Protein AF-A0A383BJV1-F1 (afdb_monomer_lite)

pLDDT: mean 78.49, std 12.94, range [55.34, 97.44]

Organism: NCBI:txid408172

Foldseek 3Di:
DVVVVVVVVVVVVVCVDPVVVVVCVVVVVVVVVVVVVVVVVVVVLVVCCVPVPDPVSVVVVVVVVVVVVCCVVPDDPLVVVLVVVVVVCVVVVPVVVNVVSVVVSVVVVVVD

Radius of gyration: 22.44 Å; chains: 1; bounding box: 38×55×52 Å

Sequence (112 aa):
MSTLIKGLYIVKHWFGDVIFRRVFKNAGFLMSGKVANGLLGLIYFGLAAHGLGVKQFGILILVQTYIQVITGITTFQSWQAVIRYGVICLEKKDVLSLQKLIKFTSLLDVVG

Structure (mmCIF, N/CA/C/O backbone):
data_AF-A0A383BJV1-F1
#
_entry.id   AF-A0A383BJV1-F1
#
loop_
_atom_site.group_PDB
_atom_site.id
_atom_site.type_symbol
_atom_site.label_atom_id
_atom_site.label_alt_id
_atom_site.label_comp_id
_atom_site.label_asym_id
_atom_site.label_entity_id
_atom_site.label_seq_id
_atom_site.pdbx_PDB_ins_code
_atom_site.Cartn_x
_atom_site.Cartn_y
_atom_site.Cartn_z
_atom_site.occupancy
_atom_site.B_iso_or_equiv
_atom_site.auth_seq_id
_atom_site.auth_comp_id
_atom_site.auth_asym_id
_atom_site.auth_atom_id
_atom_site.pdbx_PDB_model_num
ATOM 1 N N . MET A 1 1 ? 17.099 -41.989 -21.229 1.00 55.34 1 MET A N 1
ATOM 2 C CA . MET A 1 1 ? 17.904 -41.633 -20.036 1.00 55.34 1 MET A CA 1
ATOM 3 C C . MET A 1 1 ? 18.543 -40.235 -20.118 1.00 55.34 1 MET A C 1
ATOM 5 O O . MET A 1 1 ? 18.616 -39.577 -19.092 1.00 55.34 1 MET A O 1
ATOM 9 N N . SER A 1 2 ? 18.966 -39.724 -21.289 1.00 58.69 2 SER A N 1
ATOM 10 C CA . SER A 1 2 ? 19.668 -38.420 -21.390 1.00 58.69 2 SER A CA 1
ATOM 11 C C . SER A 1 2 ? 18.776 -37.161 -21.380 1.00 58.69 2 SER A C 1
ATOM 13 O O . SER A 1 2 ? 19.272 -36.061 -21.141 1.00 58.69 2 SER A O 1
ATOM 15 N N . THR A 1 3 ? 17.462 -37.291 -21.583 1.00 60.28 3 THR A N 1
ATOM 16 C CA . THR A 1 3 ? 16.506 -36.165 -21.598 1.00 60.28 3 THR A CA 1
ATOM 17 C C . THR A 1 3 ? 16.202 -35.602 -20.205 1.00 60.28 3 THR A C 1
ATOM 19 O O . THR A 1 3 ? 16.070 -34.390 -20.058 1.00 60.28 3 THR A O 1
ATOM 22 N N . LEU A 1 4 ? 16.168 -36.445 -19.165 1.00 64.31 4 LEU A N 1
ATOM 23 C CA . LEU A 1 4 ? 15.912 -36.016 -17.779 1.00 64.31 4 LEU A CA 1
ATOM 24 C C . LEU A 1 4 ? 17.075 -35.205 -17.185 1.00 64.31 4 LEU A C 1
ATOM 26 O O . LEU A 1 4 ? 16.860 -34.229 -16.472 1.00 64.31 4 LEU A O 1
ATOM 30 N N . ILE A 1 5 ? 18.313 -35.564 -17.532 1.00 66.38 5 ILE A N 1
ATOM 31 C CA . ILE A 1 5 ? 19.523 -34.902 -17.021 1.00 66.38 5 ILE A CA 1
ATOM 32 C C . ILE A 1 5 ? 19.674 -33.498 -17.633 1.00 66.38 5 ILE A C 1
ATOM 34 O O . ILE A 1 5 ? 20.013 -32.550 -16.925 1.00 66.38 5 ILE A O 1
ATOM 38 N N . LYS A 1 6 ? 19.339 -33.325 -18.922 1.00 65.00 6 LYS A N 1
ATOM 39 C CA . LYS A 1 6 ? 19.299 -31.999 -19.568 1.00 65.00 6 LYS A CA 1
ATOM 40 C C . LYS A 1 6 ? 18.270 -31.065 -18.925 1.00 65.00 6 LYS A C 1
ATOM 42 O O . LYS A 1 6 ? 18.569 -29.889 -18.736 1.00 65.00 6 LYS A O 1
ATOM 47 N N . GLY A 1 7 ? 17.100 -31.587 -18.545 1.00 64.94 7 GLY A N 1
ATOM 48 C CA . GLY A 1 7 ? 16.068 -30.812 -17.849 1.00 64.94 7 GLY A CA 1
ATOM 49 C C . GLY A 1 7 ? 16.564 -30.225 -16.524 1.00 64.94 7 GLY A C 1
ATOM 50 O O . GLY A 1 7 ? 16.346 -29.047 -16.252 1.00 64.94 7 GLY A O 1
ATOM 51 N N . LEU A 1 8 ? 17.320 -31.005 -15.745 1.00 71.81 8 LEU A N 1
ATOM 52 C CA . LEU A 1 8 ? 17.876 -30.552 -14.466 1.00 71.81 8 LEU A CA 1
ATOM 53 C C . LEU A 1 8 ? 18.939 -29.447 -14.636 1.00 71.81 8 LEU A C 1
ATOM 55 O O . LEU A 1 8 ? 19.001 -28.507 -13.843 1.00 71.81 8 LEU A O 1
ATOM 59 N N . TYR A 1 9 ? 19.754 -29.533 -15.693 1.00 66.62 9 TYR A N 1
ATOM 60 C CA . TYR A 1 9 ? 20.762 -28.517 -16.013 1.00 66.62 9 TYR A CA 1
ATOM 61 C C . TYR A 1 9 ? 20.141 -27.188 -16.464 1.00 66.62 9 TYR A C 1
ATOM 63 O O . TYR A 1 9 ? 20.631 -26.131 -16.072 1.00 66.62 9 TYR A O 1
ATOM 71 N N . ILE A 1 10 ? 19.042 -27.225 -17.223 1.00 66.88 10 ILE A N 1
ATOM 72 C CA . ILE A 1 10 ? 18.321 -26.023 -17.677 1.00 66.88 10 ILE A CA 1
ATOM 73 C C . ILE A 1 10 ? 17.717 -25.263 -16.491 1.00 66.88 10 ILE A C 1
ATOM 75 O O . ILE A 1 10 ? 17.874 -24.047 -16.400 1.00 66.88 10 ILE A O 1
ATOM 79 N N . VAL A 1 11 ? 17.097 -25.974 -15.543 1.00 68.38 11 VAL A N 1
ATOM 80 C CA . VAL A 1 11 ? 16.521 -25.369 -14.327 1.00 68.38 11 VAL A CA 1
ATOM 81 C C . VAL A 1 11 ? 17.602 -24.703 -13.471 1.00 68.38 11 VAL A C 1
ATOM 83 O O . VAL A 1 11 ? 17.405 -23.599 -12.965 1.00 68.38 11 VAL A O 1
ATOM 86 N N . LYS A 1 12 ? 18.771 -25.342 -13.336 1.00 67.88 12 LYS A N 1
ATOM 87 C CA . LYS A 1 12 ? 19.887 -24.784 -12.559 1.00 67.88 12 LYS A CA 1
ATOM 88 C C . LYS A 1 12 ? 20.514 -23.556 -13.233 1.00 67.88 12 LYS A C 1
ATOM 90 O O . LYS A 1 12 ? 20.907 -22.628 -12.531 1.00 67.88 12 LYS A O 1
ATOM 95 N N . HIS A 1 13 ? 20.583 -23.525 -14.565 1.00 66.12 13 HIS A N 1
ATOM 96 C CA . HIS A 1 13 ? 21.073 -22.361 -15.313 1.00 66.12 13 HIS A CA 1
ATOM 97 C C . HIS A 1 13 ? 20.098 -21.172 -15.236 1.00 66.12 13 HIS A C 1
ATOM 99 O O . HIS A 1 13 ? 20.557 -20.055 -15.009 1.00 66.12 13 HIS A O 1
ATOM 105 N N . TRP A 1 14 ? 18.779 -21.416 -15.286 1.00 64.38 14 TRP A N 1
ATOM 106 C CA . TRP A 1 14 ? 17.745 -20.384 -15.089 1.00 64.38 14 TRP A CA 1
ATOM 107 C C . TRP A 1 14 ? 17.910 -19.612 -13.769 1.00 64.38 14 TRP A C 1
ATOM 109 O O . TRP A 1 14 ? 17.666 -18.409 -13.713 1.00 64.38 14 TRP A O 1
ATOM 119 N N . PHE A 1 15 ? 18.347 -20.290 -12.703 1.00 67.69 15 PHE A N 1
ATOM 120 C CA . PHE A 1 15 ? 18.593 -19.670 -11.394 1.00 67.69 15 PHE A CA 1
ATOM 121 C C . PHE A 1 15 ? 19.875 -18.822 -11.337 1.00 67.69 15 PHE A C 1
ATOM 123 O O . PHE A 1 15 ? 19.991 -17.950 -10.475 1.00 67.69 15 PHE A O 1
ATOM 130 N N . GLY A 1 16 ? 20.840 -19.068 -12.229 1.00 66.81 16 GLY A N 1
ATOM 131 C CA . GLY A 1 16 ? 22.129 -18.369 -12.272 1.00 66.81 16 GLY A CA 1
ATOM 132 C C . GLY A 1 16 ? 22.152 -17.135 -13.176 1.00 66.81 16 GLY A C 1
ATOM 133 O O . GLY A 1 16 ? 23.120 -16.373 -13.142 1.00 66.81 16 GLY A O 1
ATOM 134 N N . ASP A 1 17 ? 21.106 -16.914 -13.973 1.00 74.38 17 ASP A N 1
ATOM 135 C CA . ASP A 1 17 ? 21.099 -15.851 -14.971 1.00 74.38 17 ASP A CA 1
ATOM 136 C C . ASP A 1 17 ? 20.892 -14.458 -14.358 1.00 74.38 17 ASP A C 1
ATOM 138 O O . ASP A 1 17 ? 20.117 -14.230 -13.423 1.00 74.38 17 ASP A O 1
ATOM 142 N N . VAL A 1 18 ? 21.538 -13.462 -14.971 1.00 75.06 18 VAL A N 1
ATOM 143 C CA . VAL A 1 18 ? 21.453 -12.031 -14.616 1.00 75.06 18 VAL A CA 1
ATOM 144 C C . VAL A 1 18 ? 20.001 -11.520 -14.589 1.00 75.06 18 VAL A C 1
ATOM 146 O O . VAL A 1 18 ? 19.694 -10.523 -13.930 1.00 75.06 18 VAL A O 1
ATOM 149 N N . ILE A 1 19 ? 19.098 -12.190 -15.310 1.00 79.88 19 ILE A N 1
ATOM 150 C CA . ILE A 1 19 ? 17.659 -11.912 -15.334 1.00 79.88 19 ILE A CA 1
ATOM 151 C C . ILE A 1 19 ? 17.011 -12.326 -14.012 1.00 79.88 19 ILE A C 1
ATOM 153 O O . ILE A 1 19 ? 16.349 -11.495 -13.395 1.00 79.88 19 ILE A O 1
ATOM 157 N N . PHE A 1 20 ? 17.256 -13.547 -13.525 1.00 83.75 20 PHE A N 1
ATOM 158 C CA . PHE A 1 20 ? 16.682 -14.032 -12.268 1.00 83.75 20 PHE A CA 1
ATOM 159 C C . PHE A 1 20 ? 17.125 -13.164 -11.089 1.00 83.75 20 PHE A C 1
ATOM 161 O O . PHE A 1 20 ? 16.298 -12.722 -10.293 1.00 83.75 20 PHE A O 1
ATOM 168 N N . ARG A 1 21 ? 18.411 -12.787 -11.039 1.00 81.12 21 ARG A N 1
ATOM 169 C CA . ARG A 1 21 ? 18.924 -11.863 -10.013 1.00 81.12 21 ARG A CA 1
ATOM 170 C C . ARG A 1 21 ? 18.287 -10.470 -10.090 1.00 81.12 21 ARG A C 1
ATOM 172 O O . ARG A 1 21 ? 18.043 -9.863 -9.049 1.00 81.12 21 ARG A O 1
ATOM 179 N N . ARG A 1 22 ? 18.003 -9.949 -11.292 1.00 82.88 22 ARG A N 1
ATOM 180 C CA . ARG A 1 22 ? 17.302 -8.660 -11.470 1.00 82.88 22 ARG A CA 1
ATOM 181 C C . ARG A 1 22 ? 15.835 -8.743 -11.058 1.00 82.88 22 ARG A C 1
ATOM 183 O O . ARG A 1 22 ? 15.375 -7.864 -10.335 1.00 82.88 22 ARG A O 1
ATOM 190 N N . VAL A 1 23 ? 15.131 -9.799 -11.460 1.00 85.56 23 VAL A N 1
ATOM 191 C CA . VAL A 1 23 ? 13.742 -10.052 -11.051 1.00 85.56 23 VAL A CA 1
ATOM 192 C C . VAL A 1 23 ? 13.663 -10.198 -9.536 1.00 85.56 23 VAL A C 1
ATOM 194 O O . VAL A 1 23 ? 12.844 -9.530 -8.919 1.00 85.56 23 VAL A O 1
ATOM 197 N N . PHE A 1 24 ? 14.558 -10.972 -8.922 1.00 88.19 24 PHE A N 1
ATOM 198 C CA . PHE A 1 24 ? 14.589 -11.158 -7.473 1.00 88.19 24 PHE A CA 1
ATOM 199 C C . PHE A 1 24 ? 14.943 -9.867 -6.724 1.00 88.19 24 PHE A C 1
ATOM 201 O O . PHE A 1 24 ? 14.316 -9.557 -5.717 1.00 88.19 24 PHE A O 1
ATOM 208 N N . LYS A 1 25 ? 15.889 -9.063 -7.229 1.00 87.19 25 LYS A N 1
ATOM 209 C CA . LYS A 1 25 ? 16.219 -7.755 -6.639 1.00 87.19 25 LYS A CA 1
ATOM 210 C C . LYS A 1 25 ? 15.037 -6.783 -6.714 1.00 87.19 25 LYS A C 1
ATOM 212 O O . LYS A 1 25 ? 14.736 -6.122 -5.725 1.00 87.19 25 LYS A O 1
ATOM 217 N N . ASN A 1 26 ? 14.355 -6.715 -7.857 1.00 86.69 26 ASN A N 1
ATOM 218 C C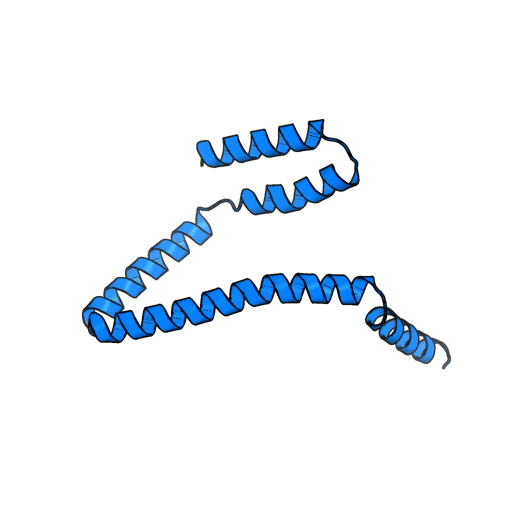A . ASN A 1 26 ? 13.193 -5.842 -8.043 1.00 86.69 26 ASN A CA 1
ATOM 219 C C . ASN A 1 26 ? 11.984 -6.324 -7.234 1.00 86.69 26 ASN A C 1
ATOM 221 O O . ASN A 1 26 ? 11.336 -5.525 -6.566 1.00 86.69 26 ASN A O 1
ATOM 225 N N . ALA A 1 27 ? 11.707 -7.628 -7.238 1.00 87.56 27 ALA A N 1
ATOM 226 C CA . ALA A 1 27 ? 10.657 -8.229 -6.424 1.00 87.56 27 ALA A CA 1
ATOM 227 C C . ALA A 1 27 ? 10.941 -8.035 -4.931 1.00 87.56 27 ALA A C 1
ATOM 229 O O . ALA A 1 27 ? 10.051 -7.617 -4.201 1.00 87.56 27 ALA A O 1
ATOM 230 N N . GLY A 1 28 ? 12.185 -8.243 -4.490 1.00 90.12 28 GLY A N 1
ATOM 231 C CA . GLY A 1 28 ? 12.616 -7.997 -3.116 1.00 90.12 28 GLY A CA 1
ATOM 232 C C . GLY A 1 28 ? 12.455 -6.534 -2.700 1.00 90.12 28 GLY A C 1
ATOM 233 O O . GLY A 1 28 ? 11.985 -6.265 -1.600 1.00 90.12 28 GLY A O 1
ATOM 234 N N . PHE A 1 29 ? 12.760 -5.589 -3.592 1.00 90.31 29 PHE A N 1
ATOM 235 C CA . PHE A 1 29 ? 12.547 -4.160 -3.345 1.00 90.31 29 PHE A CA 1
ATOM 236 C C . PHE A 1 29 ? 11.057 -3.776 -3.282 1.00 90.31 29 PHE A C 1
ATOM 238 O O . PHE A 1 29 ? 10.646 -2.993 -2.433 1.00 90.31 29 PHE A O 1
ATOM 245 N N . LEU A 1 30 ? 10.213 -4.350 -4.142 1.00 88.12 30 LEU A N 1
ATOM 246 C CA . LEU A 1 30 ? 8.763 -4.129 -4.075 1.00 88.12 30 LEU A CA 1
ATOM 247 C C . LEU A 1 30 ? 8.147 -4.771 -2.823 1.00 88.12 30 LEU A C 1
ATOM 249 O O . LEU A 1 30 ? 7.269 -4.194 -2.179 1.00 88.12 30 LEU A O 1
ATOM 253 N N . MET A 1 31 ? 8.610 -5.969 -2.467 1.00 92.50 31 MET A N 1
ATOM 254 C CA . MET A 1 31 ? 8.163 -6.685 -1.278 1.00 92.50 31 MET A CA 1
ATOM 255 C C . MET A 1 31 ? 8.598 -5.980 0.001 1.00 92.50 31 MET A C 1
ATOM 257 O O . MET A 1 31 ? 7.793 -5.915 0.925 1.00 92.50 31 MET A O 1
ATOM 261 N N . SER A 1 32 ? 9.804 -5.406 0.061 1.00 92.31 32 SER A N 1
ATOM 262 C CA . SER A 1 32 ? 10.254 -4.672 1.249 1.00 92.31 32 SER A CA 1
ATOM 263 C C . SER A 1 32 ? 9.338 -3.489 1.557 1.00 92.31 32 SER A C 1
ATOM 265 O O . SER A 1 32 ? 8.971 -3.306 2.715 1.00 92.31 32 SER A O 1
ATOM 267 N N . GLY A 1 33 ? 8.872 -2.761 0.536 1.00 92.12 33 GLY A N 1
ATOM 268 C CA . GLY A 1 33 ? 7.875 -1.701 0.702 1.00 92.12 33 GLY A CA 1
ATOM 269 C C . GLY A 1 33 ? 6.549 -2.213 1.275 1.00 92.12 33 GLY A C 1
ATOM 270 O O . GLY A 1 33 ? 6.008 -1.623 2.209 1.00 92.12 33 GLY A O 1
ATOM 271 N N . LYS A 1 34 ? 6.042 -3.352 0.781 1.00 91.56 34 LYS A N 1
ATOM 272 C CA . LYS A 1 34 ? 4.803 -3.958 1.306 1.00 91.56 34 LYS A CA 1
ATOM 273 C C . LYS A 1 34 ? 4.955 -4.477 2.734 1.00 91.56 34 LYS A C 1
ATOM 275 O O . LYS A 1 34 ? 4.055 -4.279 3.547 1.00 91.56 34 LYS A O 1
ATOM 280 N N . VAL A 1 35 ? 6.080 -5.122 3.037 1.00 95.62 35 VAL A N 1
ATOM 281 C CA . VAL A 1 35 ? 6.393 -5.623 4.382 1.00 95.62 35 VAL A CA 1
ATOM 282 C C . VAL A 1 35 ? 6.523 -4.458 5.357 1.00 95.62 35 VAL A C 1
ATOM 284 O O . VAL A 1 35 ? 5.900 -4.487 6.414 1.00 95.62 35 VAL A O 1
ATOM 287 N N . ALA A 1 36 ? 7.253 -3.404 4.985 1.00 95.94 36 ALA A 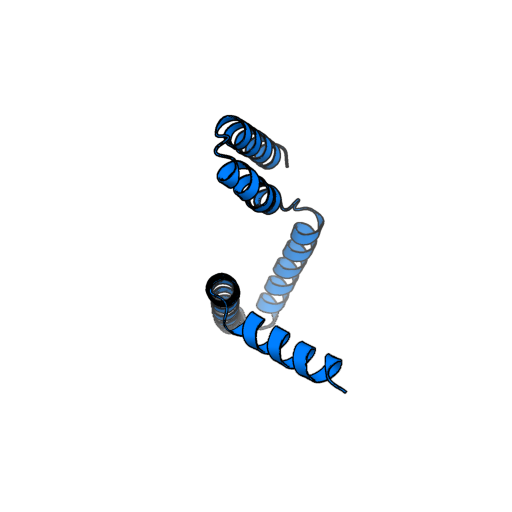N 1
ATOM 288 C CA . ALA A 1 36 ? 7.378 -2.198 5.796 1.00 95.94 36 ALA A CA 1
ATOM 289 C C . ALA A 1 36 ? 6.010 -1.557 6.065 1.00 95.94 36 ALA A C 1
ATOM 291 O O . ALA A 1 36 ? 5.698 -1.248 7.211 1.00 95.94 36 ALA A O 1
ATOM 292 N N . ASN A 1 37 ? 5.161 -1.432 5.040 1.00 94.88 37 ASN A N 1
ATOM 293 C CA . ASN A 1 37 ? 3.807 -0.906 5.204 1.00 94.88 37 ASN A CA 1
ATOM 294 C C . ASN A 1 37 ? 2.961 -1.757 6.168 1.00 94.88 37 ASN A C 1
ATOM 296 O O . ASN A 1 37 ? 2.273 -1.214 7.028 1.00 94.88 37 ASN A O 1
ATOM 300 N N . GLY A 1 38 ? 3.042 -3.088 6.068 1.00 94.88 38 GLY A N 1
ATOM 301 C CA . GLY A 1 38 ? 2.358 -3.998 6.991 1.00 94.88 38 GLY A CA 1
ATOM 302 C C . GLY A 1 38 ? 2.837 -3.846 8.437 1.00 94.88 38 GLY A C 1
ATOM 303 O O . GLY A 1 38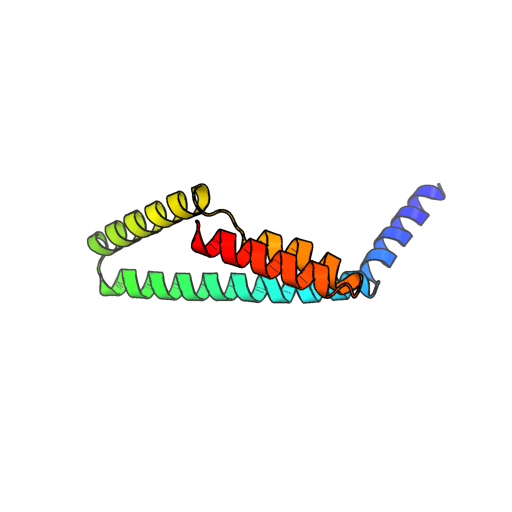 ? 2.015 -3.746 9.343 1.00 94.88 38 GLY A O 1
ATOM 304 N N . LEU A 1 39 ? 4.153 -3.761 8.655 1.00 97.44 39 LEU A N 1
ATOM 305 C CA . LEU A 1 39 ? 4.733 -3.554 9.987 1.00 97.44 39 LEU A CA 1
ATOM 306 C C . LEU A 1 39 ? 4.311 -2.213 10.596 1.00 97.44 39 LEU A C 1
ATOM 308 O O . LEU A 1 39 ? 3.887 -2.172 11.749 1.00 97.44 39 LEU A O 1
ATOM 312 N N . LEU A 1 40 ? 4.368 -1.130 9.818 1.00 96.69 40 LEU A N 1
ATOM 313 C CA . LEU A 1 40 ? 3.888 0.182 10.255 1.00 96.69 40 LEU A CA 1
ATOM 314 C C . LEU A 1 40 ? 2.386 0.156 10.567 1.00 96.69 40 LEU A C 1
ATOM 316 O O . LEU A 1 40 ? 1.964 0.724 11.572 1.00 96.69 40 LEU A O 1
ATOM 320 N N . GLY A 1 41 ? 1.590 -0.551 9.760 1.00 94.19 41 GLY A N 1
ATOM 321 C CA . GLY A 1 41 ? 0.163 -0.759 10.010 1.00 94.19 41 GLY A CA 1
ATOM 322 C C . GLY A 1 41 ? -0.110 -1.504 11.319 1.00 94.19 41 GLY A C 1
ATOM 323 O O . GLY A 1 41 ? -0.994 -1.107 12.074 1.00 94.19 41 GLY A O 1
ATOM 324 N N . LEU A 1 42 ? 0.677 -2.534 11.641 1.00 94.94 42 LEU A N 1
ATOM 325 C CA . LEU A 1 42 ? 0.570 -3.250 12.918 1.00 94.94 42 LEU A CA 1
ATOM 326 C C . LEU A 1 42 ? 0.932 -2.360 14.110 1.00 94.94 42 LEU A C 1
ATOM 328 O O . LEU A 1 42 ? 0.224 -2.380 15.116 1.00 94.94 42 LEU A O 1
ATOM 332 N N . ILE A 1 43 ? 1.989 -1.551 13.992 1.00 96.12 43 ILE A N 1
ATOM 333 C CA . ILE A 1 43 ? 2.360 -0.571 15.024 1.00 96.12 43 ILE A CA 1
ATOM 334 C C . ILE A 1 43 ? 1.216 0.427 15.229 1.00 96.12 43 ILE A C 1
ATOM 336 O O . ILE A 1 43 ? 0.807 0.664 16.365 1.00 96.12 43 ILE A O 1
ATOM 340 N N . TYR A 1 44 ? 0.655 0.962 14.141 1.00 93.44 44 TYR A N 1
ATOM 341 C CA . TYR A 1 44 ? -0.503 1.852 14.188 1.00 93.44 44 TYR A CA 1
ATOM 342 C C . TYR A 1 44 ? -1.695 1.198 14.892 1.00 93.44 44 TYR A C 1
ATOM 344 O O . TYR A 1 44 ? -2.267 1.799 15.799 1.00 93.44 44 TYR A O 1
ATOM 352 N N . PHE A 1 45 ? -2.044 -0.041 14.535 1.00 92.00 45 PHE A N 1
ATOM 353 C CA . PHE A 1 45 ? -3.149 -0.749 15.177 1.00 92.00 45 PHE A CA 1
ATOM 354 C C . PHE A 1 45 ? -2.895 -1.008 16.661 1.00 92.00 45 PHE A C 1
ATOM 356 O O . PHE A 1 45 ? -3.817 -0.847 17.454 1.00 92.00 45 PHE A O 1
ATOM 363 N N . GLY A 1 46 ? -1.665 -1.347 17.052 1.00 92.62 46 GLY A N 1
ATOM 364 C CA . GLY A 1 46 ? -1.295 -1.503 18.458 1.00 92.62 46 GLY A CA 1
ATOM 365 C C . GLY A 1 46 ? -1.478 -0.205 19.246 1.00 92.62 46 GLY A C 1
ATOM 366 O O . GLY A 1 46 ? -2.149 -0.194 20.278 1.00 92.62 46 GLY A O 1
ATOM 367 N N . LEU A 1 47 ? -0.959 0.910 18.727 1.00 92.62 47 LEU A N 1
ATOM 368 C CA . LEU A 1 47 ? -1.121 2.230 19.345 1.00 92.62 47 LEU A CA 1
ATOM 369 C C . LEU A 1 47 ? -2.594 2.656 19.412 1.00 92.62 47 LEU A C 1
ATOM 371 O O . LEU A 1 47 ? -3.047 3.148 20.445 1.00 92.62 47 LEU A O 1
ATOM 375 N N . ALA A 1 48 ? -3.356 2.427 18.342 1.00 91.38 48 ALA A N 1
ATOM 376 C CA . ALA A 1 48 ? -4.779 2.739 18.288 1.00 91.38 48 ALA A CA 1
ATOM 377 C C . ALA A 1 48 ? -5.591 1.886 19.277 1.00 91.38 48 ALA A C 1
ATOM 379 O O . ALA A 1 48 ? -6.451 2.414 19.980 1.00 91.38 48 ALA A O 1
ATOM 380 N N . ALA A 1 49 ? -5.297 0.589 19.391 1.00 89.50 49 ALA A N 1
ATOM 381 C CA . ALA A 1 49 ? -5.958 -0.298 20.345 1.00 89.50 49 ALA A CA 1
ATOM 382 C C . ALA A 1 49 ? -5.688 0.123 21.800 1.00 89.50 49 ALA A C 1
ATOM 384 O O . ALA A 1 49 ? -6.614 0.136 22.614 1.00 89.50 49 ALA A O 1
ATOM 385 N N . HIS A 1 50 ? -4.449 0.524 22.113 1.00 89.31 50 HIS A N 1
ATOM 386 C CA . HIS A 1 50 ? -4.084 1.034 23.437 1.00 89.31 50 HIS A CA 1
AT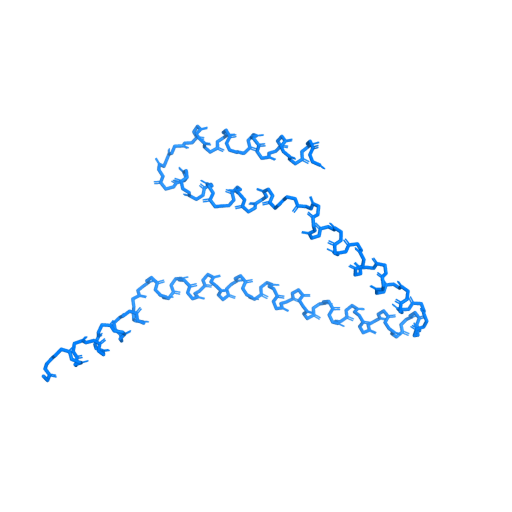OM 387 C C . HIS A 1 50 ? -4.687 2.413 23.744 1.00 89.31 50 HIS A C 1
ATOM 389 O O . HIS A 1 50 ? -5.110 2.644 24.873 1.00 89.31 50 HIS A O 1
ATOM 395 N N . GLY A 1 51 ? -4.734 3.327 22.769 1.00 89.00 51 GLY A N 1
ATOM 396 C CA . GLY A 1 51 ? -5.192 4.704 22.981 1.00 89.00 51 GLY A CA 1
ATOM 397 C C . GLY A 1 51 ? -6.712 4.884 22.989 1.00 89.00 51 GLY A C 1
ATOM 398 O O . GLY A 1 51 ? -7.221 5.722 23.728 1.00 89.00 51 GLY A O 1
ATOM 399 N N . LEU A 1 52 ? -7.448 4.116 22.178 1.00 84.00 52 LEU A N 1
ATOM 400 C CA . LEU A 1 52 ? -8.896 4.286 22.014 1.00 84.00 52 LEU A CA 1
ATOM 401 C C . LEU A 1 52 ? -9.735 3.327 22.870 1.00 84.00 52 LEU A C 1
ATOM 403 O O . LEU A 1 52 ? -10.912 3.597 23.094 1.00 84.00 52 LEU A O 1
ATOM 407 N N . GLY A 1 53 ? -9.160 2.222 23.353 1.00 84.25 53 GLY A N 1
ATOM 408 C CA . GLY A 1 53 ? -9.915 1.150 24.001 1.00 84.25 53 GLY A CA 1
ATOM 409 C C . GLY A 1 53 ? -10.694 0.275 23.007 1.00 84.25 53 GLY A C 1
ATOM 410 O O . GLY A 1 53 ? -10.891 0.617 21.839 1.00 84.25 53 GLY A O 1
ATOM 411 N N . VAL A 1 54 ? -11.145 -0.898 23.468 1.00 87.38 54 VAL A N 1
ATOM 412 C CA . VAL A 1 54 ? -11.646 -1.987 22.599 1.00 87.38 54 VAL A CA 1
ATOM 413 C C . VAL A 1 54 ? -12.861 -1.574 21.757 1.00 87.38 54 VAL A C 1
ATOM 415 O O . VAL A 1 54 ? -12.957 -1.936 20.585 1.00 87.38 54 VAL A O 1
ATOM 418 N N . LYS A 1 55 ? -13.788 -0.795 22.329 1.00 90.06 55 LYS A N 1
ATOM 419 C CA . LYS A 1 55 ? -15.047 -0.430 21.663 1.00 90.06 55 LYS A CA 1
ATOM 420 C C . LYS A 1 55 ? -14.820 0.551 20.510 1.00 90.06 55 LYS A C 1
ATOM 422 O O . LYS A 1 55 ? -15.304 0.320 19.405 1.00 90.06 55 LYS A O 1
ATOM 427 N N . GLN A 1 56 ? -14.079 1.629 20.752 1.00 90.62 56 GLN A N 1
ATOM 428 C CA . GLN A 1 56 ? -13.778 2.647 19.746 1.00 90.62 56 GLN A CA 1
ATOM 429 C C . GLN A 1 56 ? -12.832 2.106 18.667 1.00 90.62 56 GLN A C 1
ATOM 431 O O . GLN A 1 56 ? -13.029 2.393 17.488 1.00 90.62 56 GLN A O 1
ATOM 436 N N . PHE A 1 57 ? -11.863 1.267 19.044 1.00 92.75 57 PHE A N 1
ATOM 437 C CA . PHE A 1 57 ? -10.996 0.576 18.089 1.00 92.75 57 PHE A CA 1
ATOM 438 C C . PHE A 1 57 ? -11.782 -0.350 17.151 1.00 92.75 57 PHE A C 1
ATOM 440 O O . PHE A 1 57 ? -11.562 -0.327 15.941 1.00 92.75 57 PHE A O 1
ATOM 447 N N . GLY A 1 58 ? -12.743 -1.114 17.684 1.00 90.81 58 GLY A N 1
ATOM 448 C CA . GLY A 1 58 ? -13.614 -1.969 16.874 1.00 90.81 58 GLY A CA 1
ATOM 449 C C . GLY A 1 58 ? -14.407 -1.177 15.831 1.00 90.81 58 GLY A C 1
ATOM 450 O O . GLY A 1 58 ? -14.445 -1.564 14.666 1.00 90.81 58 GLY A O 1
ATOM 451 N N . ILE A 1 59 ? -14.971 -0.029 16.221 1.00 95.00 59 ILE A N 1
ATOM 452 C CA . ILE A 1 59 ? -15.675 0.872 15.292 1.00 95.00 59 ILE A CA 1
ATOM 453 C C . ILE A 1 59 ? -14.715 1.399 14.217 1.00 95.00 59 ILE A C 1
ATOM 455 O O . ILE A 1 59 ? -15.046 1.365 13.033 1.00 95.00 59 ILE A O 1
ATOM 459 N N . LEU A 1 60 ? -13.517 1.840 14.612 1.00 94.25 60 LEU A N 1
ATOM 460 C CA . LEU A 1 60 ? -12.506 2.355 13.688 1.00 94.25 60 LEU A CA 1
ATOM 461 C C . LEU A 1 60 ? -12.109 1.303 12.646 1.00 94.25 60 LEU A C 1
ATOM 463 O O . LEU A 1 60 ? -12.108 1.601 11.453 1.00 94.25 60 LEU A O 1
ATOM 467 N N . ILE A 1 61 ? -11.827 0.067 13.070 1.00 94.31 61 ILE A N 1
ATOM 468 C CA . ILE A 1 61 ? -11.481 -1.018 12.144 1.00 94.31 61 ILE A CA 1
ATOM 469 C C . ILE A 1 61 ? -12.650 -1.369 11.223 1.00 94.31 61 ILE A C 1
ATOM 471 O O . ILE A 1 61 ? -12.426 -1.584 10.031 1.00 94.31 61 ILE A O 1
ATOM 475 N N . LEU A 1 62 ? -13.888 -1.406 11.721 1.00 96.12 62 LEU A N 1
ATOM 476 C CA . LEU A 1 62 ? -15.058 -1.690 10.882 1.00 96.12 62 LEU A CA 1
ATOM 477 C C . LEU A 1 62 ? -15.238 -0.638 9.783 1.00 96.12 62 LEU A C 1
ATOM 479 O O . LEU A 1 62 ? -15.409 -0.990 8.618 1.00 96.12 62 LEU A O 1
ATOM 483 N N . VAL A 1 63 ? -15.132 0.646 10.127 1.00 95.88 63 VAL A N 1
ATOM 484 C CA . VAL A 1 63 ? -15.210 1.737 9.145 1.00 95.88 63 VAL A CA 1
ATOM 485 C C . VAL A 1 63 ? -14.048 1.657 8.155 1.00 95.88 63 VAL A C 1
ATOM 487 O O . VAL A 1 63 ? -14.264 1.712 6.946 1.00 95.88 63 VAL A O 1
ATOM 490 N N . GLN A 1 64 ? -12.824 1.465 8.648 1.00 94.50 64 GLN A N 1
ATOM 491 C CA . GLN A 1 64 ? -11.630 1.367 7.811 1.00 94.50 64 GLN A CA 1
ATOM 492 C C . GLN A 1 64 ? -11.728 0.210 6.809 1.00 94.50 64 GLN A C 1
ATOM 494 O O . GLN A 1 64 ? -11.444 0.387 5.625 1.00 94.50 64 GLN A O 1
ATOM 499 N N . THR A 1 65 ? -12.132 -0.974 7.268 1.00 94.88 65 THR A N 1
ATOM 500 C CA . THR A 1 65 ? -12.264 -2.165 6.416 1.00 94.88 65 THR A CA 1
ATOM 501 C C . THR A 1 65 ? -13.402 -2.020 5.414 1.00 94.88 65 THR A C 1
ATOM 503 O O . THR A 1 65 ? -13.219 -2.361 4.248 1.00 94.88 65 THR A O 1
ATOM 506 N N . TYR A 1 66 ? -14.534 -1.439 5.818 1.00 96.12 66 TYR A N 1
ATOM 507 C CA . TYR A 1 66 ? -15.636 -1.123 4.909 1.00 96.12 66 TYR A CA 1
ATOM 508 C C . TYR A 1 66 ? -15.191 -0.195 3.772 1.00 96.12 66 TYR A C 1
ATOM 510 O O . TYR A 1 66 ? -15.405 -0.509 2.600 1.00 96.12 66 TYR A O 1
ATOM 518 N N . ILE A 1 67 ? -14.497 0.899 4.107 1.00 94.88 67 ILE A N 1
ATOM 519 C CA . ILE A 1 67 ? -13.930 1.817 3.112 1.00 94.88 67 ILE A CA 1
ATOM 520 C C . ILE A 1 67 ? -12.962 1.062 2.199 1.00 94.88 67 ILE A C 1
ATOM 522 O O . ILE A 1 67 ? -13.073 1.172 0.985 1.00 94.88 67 ILE A O 1
ATOM 526 N N . GLN A 1 68 ? -12.054 0.249 2.748 1.00 92.31 68 GLN A N 1
ATOM 527 C CA . GLN A 1 68 ? -11.093 -0.511 1.942 1.00 92.31 68 GLN A CA 1
ATOM 528 C C . GLN A 1 68 ? -11.758 -1.479 0.961 1.00 92.31 68 GLN A C 1
ATOM 530 O O . GLN A 1 68 ? -11.281 -1.613 -0.165 1.00 92.31 68 GLN A O 1
ATOM 535 N N . VAL A 1 69 ? -12.846 -2.137 1.362 1.00 93.38 69 VAL A N 1
ATOM 536 C CA . VAL A 1 69 ? -13.606 -3.030 0.481 1.00 93.38 69 VAL A CA 1
ATOM 537 C C . VAL A 1 69 ? -14.252 -2.238 -0.650 1.00 93.38 69 VAL A C 1
ATOM 539 O O . VAL A 1 69 ? -14.092 -2.609 -1.811 1.00 93.38 69 VAL A O 1
ATOM 542 N N . ILE A 1 70 ? -14.920 -1.123 -0.337 1.00 91.94 70 ILE A N 1
ATOM 543 C CA . ILE A 1 70 ? -15.534 -0.262 -1.357 1.00 91.94 70 ILE A CA 1
ATOM 544 C C . ILE A 1 70 ? -14.476 0.278 -2.310 1.00 91.94 70 ILE A C 1
ATOM 546 O O . ILE A 1 70 ? -14.626 0.147 -3.518 1.00 91.94 70 ILE A O 1
ATOM 550 N N . THR A 1 71 ? -13.381 0.825 -1.791 1.00 87.88 71 THR A N 1
ATOM 551 C CA . THR A 1 71 ? -12.261 1.306 -2.603 1.00 87.88 71 THR A CA 1
ATOM 552 C C . THR A 1 71 ? -11.685 0.177 -3.459 1.00 87.88 71 THR A C 1
ATOM 554 O O . THR A 1 71 ? -11.408 0.379 -4.633 1.00 87.88 71 THR A O 1
ATOM 557 N N . GLY A 1 72 ? -11.555 -1.040 -2.928 1.00 84.81 72 GLY A N 1
ATOM 558 C CA . GLY A 1 72 ? -11.075 -2.192 -3.694 1.00 84.81 72 GLY A CA 1
ATOM 559 C C . GLY A 1 72 ? -11.972 -2.573 -4.877 1.00 84.81 72 GLY A C 1
ATOM 560 O O . GLY A 1 72 ? -11.464 -3.060 -5.885 1.00 84.81 72 GLY A O 1
ATOM 561 N N . ILE A 1 73 ? -13.281 -2.338 -4.763 1.00 83.69 73 ILE A N 1
ATOM 562 C CA . ILE A 1 73 ? -14.276 -2.642 -5.803 1.00 83.69 73 ILE A CA 1
ATOM 563 C C . ILE A 1 73 ? -14.432 -1.474 -6.788 1.00 83.69 73 ILE A C 1
ATOM 565 O O . ILE A 1 73 ? -14.577 -1.698 -7.987 1.00 83.69 73 ILE A O 1
ATOM 569 N N . THR A 1 74 ? -14.391 -0.236 -6.293 1.00 80.56 74 THR A N 1
ATOM 570 C CA . THR A 1 74 ? -14.680 0.977 -7.071 1.00 80.56 74 THR A CA 1
ATOM 571 C C . THR A 1 74 ? -13.433 1.568 -7.728 1.00 80.56 74 THR A C 1
ATOM 573 O O . THR A 1 74 ? -13.523 2.149 -8.808 1.00 80.56 74 THR A O 1
ATOM 576 N N . THR A 1 75 ? -12.251 1.427 -7.121 1.00 69.75 75 THR A N 1
ATOM 577 C CA . THR A 1 75 ? -11.028 2.031 -7.660 1.00 69.75 75 THR A CA 1
ATOM 578 C C . THR A 1 75 ? -10.506 1.229 -8.843 1.00 69.75 75 THR A C 1
ATOM 580 O O . THR A 1 75 ? -9.850 0.193 -8.700 1.00 69.75 75 THR A O 1
ATOM 583 N N . PHE A 1 76 ? -10.715 1.780 -10.036 1.00 65.25 76 PHE A N 1
ATOM 584 C CA . PHE A 1 76 ? -9.942 1.416 -11.212 1.00 65.25 76 PHE A CA 1
ATOM 585 C C . PHE A 1 76 ? -8.464 1.716 -10.920 1.00 65.25 76 PHE A C 1
ATOM 587 O O . PHE A 1 76 ? -8.093 2.855 -10.653 1.00 65.25 76 PHE A O 1
ATOM 594 N N . GLN A 1 77 ? -7.605 0.692 -10.919 1.00 66.88 77 GLN A N 1
ATOM 595 C CA . GLN A 1 77 ? -6.165 0.822 -10.649 1.00 66.88 77 GLN A CA 1
ATOM 596 C C . GLN A 1 77 ? -5.438 1.495 -11.834 1.00 66.88 77 GLN A C 1
ATOM 598 O O . GLN A 1 77 ? -4.531 0.914 -12.434 1.00 66.88 77 GLN A O 1
ATOM 603 N N . SER A 1 78 ? -5.833 2.722 -12.187 1.00 63.03 78 SER A N 1
ATOM 604 C CA . SER A 1 78 ? -5.358 3.487 -13.348 1.00 63.03 78 SER A CA 1
ATOM 605 C C . SER A 1 78 ? -3.832 3.623 -13.364 1.00 63.03 78 SER A C 1
ATOM 607 O O . SER A 1 78 ? -3.197 3.484 -14.409 1.00 63.03 78 SER A O 1
ATOM 609 N N . TRP A 1 79 ? -3.205 3.754 -12.192 1.00 61.50 79 TRP A N 1
ATOM 610 C CA . TRP A 1 79 ? -1.746 3.806 -12.073 1.00 61.50 79 TRP A CA 1
ATOM 611 C C . TRP A 1 79 ? -1.045 2.498 -12.503 1.00 61.50 79 TRP A C 1
ATOM 613 O O . TRP A 1 79 ? 0.044 2.546 -13.076 1.00 61.50 79 TRP A O 1
ATOM 623 N N . GLN A 1 80 ? -1.661 1.322 -12.306 1.00 63.72 80 GLN A N 1
ATOM 624 C CA . GLN A 1 80 ? -1.089 0.055 -12.782 1.00 63.72 80 GLN A CA 1
ATOM 625 C C . GLN A 1 80 ? -1.148 -0.058 -14.305 1.00 63.72 80 GLN A C 1
ATOM 627 O O . GLN A 1 80 ? -0.232 -0.622 -14.908 1.00 63.72 80 GLN A O 1
ATOM 632 N N . ALA A 1 81 ? -2.180 0.512 -14.937 1.00 65.69 81 ALA A N 1
ATOM 633 C CA . ALA A 1 81 ? -2.226 0.624 -16.390 1.00 65.69 81 ALA A CA 1
ATOM 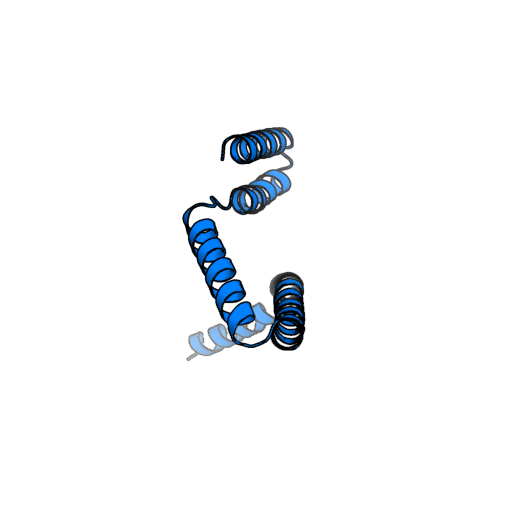634 C C . ALA A 1 81 ? -1.061 1.492 -16.896 1.00 65.69 81 ALA A C 1
ATOM 636 O O . ALA A 1 81 ? -0.341 1.073 -17.804 1.00 65.69 81 ALA A O 1
ATOM 637 N N . VAL A 1 82 ? -0.785 2.631 -16.252 1.00 65.44 82 VAL A N 1
ATOM 638 C CA . VAL A 1 82 ? 0.376 3.478 -16.594 1.00 65.44 82 VAL A CA 1
ATOM 639 C C . VAL A 1 82 ? 1.686 2.738 -16.449 1.00 65.44 82 VAL A C 1
ATOM 641 O O . VAL A 1 82 ? 2.512 2.805 -17.351 1.00 65.44 82 VAL A O 1
ATOM 644 N N . ILE A 1 83 ? 1.903 2.026 -15.345 1.00 66.50 83 ILE A N 1
ATOM 645 C CA . ILE A 1 83 ? 3.170 1.317 -15.143 1.00 66.50 83 ILE A CA 1
ATOM 646 C C . ILE A 1 83 ? 3.342 0.210 -16.176 1.00 66.50 83 ILE A C 1
ATOM 648 O O . ILE A 1 83 ? 4.419 0.074 -16.757 1.00 66.50 83 ILE A O 1
ATOM 652 N N . ARG A 1 84 ? 2.286 -0.558 -16.455 1.00 67.75 84 ARG A N 1
ATOM 653 C CA . ARG A 1 84 ? 2.373 -1.679 -17.391 1.00 67.75 84 ARG A CA 1
ATOM 654 C C . ARG A 1 84 ? 2.575 -1.219 -18.835 1.00 67.75 84 ARG A C 1
ATOM 656 O O . ARG A 1 84 ? 3.398 -1.802 -19.532 1.00 67.75 84 ARG A O 1
ATOM 663 N N . TYR A 1 85 ? 1.869 -0.180 -19.277 1.00 65.75 85 TYR A N 1
ATOM 664 C CA . TYR A 1 85 ? 1.983 0.331 -20.649 1.00 65.75 85 TYR A CA 1
ATOM 665 C C . TYR A 1 85 ? 3.125 1.345 -20.825 1.00 65.75 85 TYR A C 1
ATOM 667 O O . TYR A 1 85 ? 3.721 1.420 -21.898 1.00 65.75 85 TYR A O 1
ATOM 675 N N . GLY A 1 86 ? 3.502 2.073 -19.775 1.00 62.12 86 GLY A N 1
ATOM 676 C CA . GLY A 1 86 ? 4.600 3.040 -19.787 1.00 62.12 86 GLY A CA 1
ATOM 677 C C . GLY A 1 86 ? 5.964 2.385 -19.999 1.00 62.12 86 GLY A C 1
ATOM 678 O O . GLY A 1 86 ? 6.766 2.900 -20.777 1.00 62.12 86 GLY A O 1
ATOM 679 N N . VAL A 1 87 ? 6.201 1.211 -19.399 1.00 65.88 87 VAL A N 1
ATOM 680 C CA . VAL A 1 87 ? 7.425 0.418 -19.633 1.00 65.88 87 VAL A CA 1
ATOM 681 C C . VAL A 1 87 ? 7.540 0.004 -21.107 1.00 65.88 87 VAL A C 1
ATOM 683 O O . VAL A 1 87 ? 8.605 0.148 -21.701 1.00 65.88 87 VAL A O 1
ATOM 686 N N . ILE A 1 88 ? 6.426 -0.393 -21.732 1.00 66.56 88 ILE A N 1
ATOM 687 C CA . ILE A 1 88 ? 6.375 -0.807 -23.146 1.00 66.56 88 ILE A CA 1
ATOM 688 C C . ILE A 1 88 ? 6.674 0.375 -24.089 1.00 66.56 88 ILE A C 1
ATOM 690 O O . ILE A 1 88 ? 7.343 0.206 -25.110 1.00 66.56 88 ILE A O 1
ATOM 694 N N . CYS A 1 89 ? 6.206 1.584 -23.760 1.00 60.38 89 CYS A N 1
ATOM 695 C CA . CYS A 1 89 ? 6.494 2.796 -24.537 1.00 60.38 89 CYS A CA 1
ATOM 696 C C . CYS A 1 89 ? 7.951 3.267 -24.381 1.00 60.38 89 CYS A C 1
ATOM 698 O O . CYS A 1 89 ? 8.564 3.699 -25.360 1.00 60.38 89 CYS A O 1
ATOM 700 N N . LEU A 1 90 ? 8.518 3.147 -23.175 1.00 60.97 90 LEU A N 1
ATOM 701 C CA . LEU A 1 90 ? 9.915 3.491 -22.884 1.00 60.97 90 LEU A CA 1
ATOM 702 C C . LEU A 1 90 ? 10.905 2.562 -23.598 1.00 60.97 90 LEU A C 1
ATOM 704 O O . LEU A 1 90 ? 11.886 3.050 -24.159 1.00 60.97 90 LEU A O 1
ATOM 708 N N . GLU A 1 91 ? 10.633 1.255 -23.656 1.00 64.31 91 GLU A N 1
ATOM 709 C CA . GLU A 1 91 ? 11.480 0.306 -24.399 1.00 64.31 91 GLU A CA 1
ATOM 710 C C . GLU A 1 91 ? 11.518 0.597 -25.908 1.00 64.31 91 GLU A C 1
ATOM 712 O O . GLU A 1 91 ? 12.538 0.367 -26.557 1.00 64.31 91 GLU A O 1
ATOM 717 N N . LYS A 1 92 ? 10.447 1.172 -26.470 1.00 71.50 92 LYS A N 1
ATOM 718 C CA . LYS A 1 92 ? 10.370 1.556 -27.890 1.00 71.50 92 LYS A CA 1
ATOM 719 C C . LYS A 1 92 ? 10.934 2.952 -28.204 1.00 71.50 92 LYS A C 1
ATOM 721 O O . LYS A 1 92 ? 10.925 3.339 -29.369 1.00 71.50 92 LYS A O 1
ATOM 726 N N . LYS A 1 93 ? 11.421 3.707 -27.203 1.00 65.00 93 LYS A N 1
ATOM 727 C CA . LYS A 1 93 ? 11.859 5.122 -27.315 1.00 65.00 93 LYS A CA 1
ATOM 728 C C . LYS A 1 93 ? 10.812 6.073 -27.930 1.00 65.00 93 LYS A C 1
ATOM 730 O O . LYS A 1 93 ? 11.158 7.160 -28.388 1.00 65.00 93 LYS A O 1
ATOM 735 N N . ASP A 1 94 ? 9.533 5.702 -27.911 1.00 65.06 94 ASP A N 1
ATOM 736 C CA . ASP A 1 94 ? 8.452 6.503 -28.489 1.00 65.06 94 ASP A CA 1
ATOM 737 C C . ASP A 1 94 ? 7.826 7.420 -27.426 1.00 65.06 94 ASP A C 1
ATOM 739 O O . ASP A 1 94 ? 6.882 7.075 -26.706 1.00 65.06 94 ASP A O 1
ATOM 743 N N . VAL A 1 95 ? 8.405 8.615 -27.322 1.00 66.69 95 VAL A N 1
ATOM 744 C CA . VAL A 1 95 ? 8.069 9.638 -26.320 1.00 66.69 95 VAL A CA 1
ATOM 745 C C . VAL A 1 95 ? 6.652 10.205 -26.514 1.00 66.69 95 VAL A C 1
ATOM 747 O O . VAL A 1 95 ? 6.009 10.625 -25.550 1.00 66.69 95 VAL A O 1
ATOM 750 N N . LEU A 1 96 ? 6.131 10.174 -27.746 1.00 67.06 96 LEU A N 1
ATOM 751 C CA . LEU A 1 96 ? 4.792 10.662 -28.101 1.00 67.06 96 LEU A CA 1
ATOM 752 C C . LEU A 1 96 ? 3.694 9.745 -27.556 1.00 67.06 96 LEU A C 1
ATOM 754 O O . LEU A 1 96 ? 2.696 10.217 -27.003 1.00 67.06 96 LEU A O 1
ATOM 758 N N . SER A 1 97 ? 3.893 8.433 -27.672 1.00 66.81 97 SER A N 1
ATOM 759 C CA . SER A 1 97 ? 2.981 7.434 -27.109 1.00 66.81 97 SER A CA 1
ATOM 760 C C . SER A 1 97 ? 2.967 7.481 -25.575 1.00 66.81 97 SER A C 1
ATOM 762 O O . SER A 1 97 ? 1.900 7.373 -24.967 1.00 66.81 97 SER A O 1
ATOM 764 N N . LEU A 1 98 ? 4.115 7.761 -24.948 1.00 66.06 98 LEU A N 1
ATOM 765 C CA . LEU A 1 98 ? 4.218 7.956 -23.499 1.00 66.06 98 LEU A CA 1
ATOM 766 C C . LEU A 1 98 ? 3.408 9.173 -23.012 1.00 66.06 98 LEU A C 1
ATOM 768 O O . LEU A 1 98 ? 2.638 9.061 -22.060 1.00 66.06 98 LEU A O 1
ATOM 772 N N . GLN A 1 99 ? 3.528 10.325 -23.685 1.00 68.62 99 GLN A N 1
ATOM 773 C CA . GLN A 1 99 ? 2.765 11.532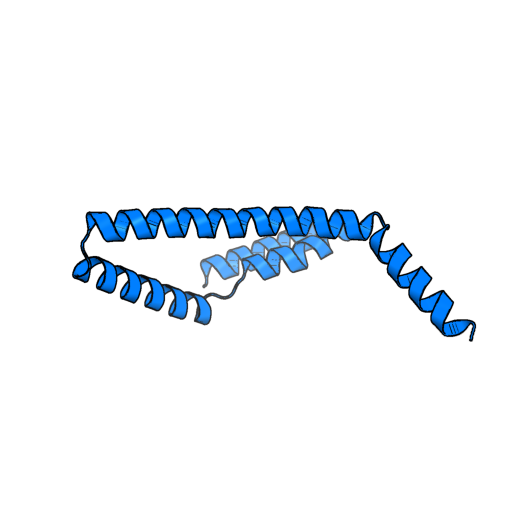 -23.338 1.00 68.62 99 GLN A CA 1
ATOM 774 C C . GLN A 1 99 ? 1.251 11.337 -23.476 1.00 68.62 99 GLN A C 1
ATOM 776 O O . GLN A 1 99 ? 0.491 11.841 -22.646 1.00 68.62 99 GLN A O 1
ATOM 781 N N . LYS A 1 100 ? 0.797 10.599 -24.497 1.00 71.44 100 LYS A N 1
ATOM 782 C CA . LYS A 1 100 ? -0.627 10.268 -24.668 1.00 71.44 100 LYS A CA 1
ATOM 783 C C . LYS A 1 100 ? -1.133 9.357 -23.554 1.00 71.44 100 LYS A C 1
ATOM 785 O O . LYS A 1 100 ? -2.224 9.590 -23.045 1.00 71.44 100 LYS A O 1
ATOM 790 N N . LEU A 1 101 ? -0.331 8.378 -23.139 1.00 69.19 101 LEU A N 1
ATOM 791 C CA . LEU A 1 101 ? -0.668 7.478 -22.038 1.00 69.19 101 LEU A CA 1
ATOM 792 C C . LEU A 1 101 ? -0.772 8.228 -20.698 1.00 69.19 101 LEU A C 1
ATOM 794 O O . LEU A 1 101 ? -1.717 8.016 -19.938 1.00 69.19 101 LEU A O 1
ATOM 798 N N . ILE A 1 102 ? 0.162 9.150 -20.439 1.00 70.25 102 ILE A N 1
ATOM 799 C CA . ILE A 1 102 ? 0.149 10.011 -19.247 1.00 70.25 102 ILE A CA 1
ATOM 800 C C . ILE A 1 102 ? -1.073 10.936 -19.264 1.00 70.25 102 ILE A C 1
ATOM 802 O O . ILE A 1 102 ? -1.781 11.010 -18.264 1.00 70.25 102 ILE A O 1
ATOM 806 N N . LYS A 1 103 ? -1.378 11.590 -20.396 1.00 69.38 103 LYS A N 1
ATOM 807 C CA . LYS A 1 103 ? -2.582 12.429 -20.530 1.00 69.38 103 LYS A CA 1
ATOM 808 C C . LYS A 1 103 ? -3.869 11.633 -20.342 1.00 69.38 103 LYS A C 1
ATOM 810 O O . LYS A 1 103 ? -4.753 12.101 -19.640 1.00 69.38 103 LYS A O 1
ATOM 815 N N . PHE A 1 104 ? -3.971 10.450 -20.946 1.00 72.69 104 PHE A N 1
ATOM 816 C CA . PHE A 1 104 ? -5.151 9.594 -20.820 1.00 72.69 104 PHE A CA 1
ATOM 817 C C . PHE A 1 104 ? -5.368 9.159 -19.375 1.00 72.69 104 PHE A C 1
ATOM 819 O O . PHE A 1 104 ? -6.478 9.259 -18.867 1.00 72.69 104 PHE A O 1
ATOM 826 N N . THR A 1 105 ? -4.300 8.748 -18.694 1.00 67.75 105 THR A N 1
ATOM 827 C CA . THR A 1 105 ? -4.415 8.304 -17.303 1.00 67.75 105 THR A CA 1
ATOM 828 C C . THR A 1 105 ? -4.676 9.470 -16.360 1.00 67.75 105 THR A C 1
ATOM 830 O O . THR A 1 105 ? -5.495 9.335 -15.465 1.00 67.75 105 THR A O 1
ATOM 833 N N . SER A 1 106 ? -4.067 10.633 -16.595 1.00 68.75 106 SER A N 1
ATOM 834 C CA . SER A 1 106 ? -4.387 11.848 -15.842 1.00 68.75 106 SER A CA 1
ATOM 835 C C . SER A 1 106 ? -5.833 12.298 -16.060 1.00 68.75 106 SER A C 1
ATOM 837 O O . SER A 1 106 ? -6.449 12.778 -15.120 1.00 68.75 106 SER A O 1
ATOM 839 N N . LEU A 1 107 ? -6.397 12.127 -17.261 1.00 69.06 107 LEU A N 1
ATOM 840 C CA . LEU A 1 107 ? -7.820 12.384 -17.498 1.00 69.06 107 LEU A CA 1
ATOM 841 C C . LEU A 1 107 ? -8.701 11.380 -16.751 1.00 69.06 107 LEU A C 1
ATOM 843 O O . LEU A 1 107 ? -9.710 11.764 -16.178 1.00 69.06 107 LEU A O 1
ATOM 847 N N . LEU A 1 108 ? -8.314 10.104 -16.756 1.00 67.94 108 LEU A N 1
ATOM 848 C CA . LEU A 1 108 ? -9.018 9.036 -16.046 1.00 67.94 108 LEU A CA 1
ATOM 849 C C . LEU A 1 108 ? -9.009 9.246 -14.528 1.00 67.94 108 LEU A C 1
ATOM 851 O O . LEU A 1 108 ? -10.007 8.957 -13.889 1.00 67.94 108 LEU A O 1
ATOM 855 N N . ASP A 1 109 ? -7.913 9.769 -13.979 1.00 69.88 109 ASP A N 1
ATOM 856 C CA . ASP A 1 109 ? -7.766 10.104 -12.554 1.00 69.88 109 ASP A CA 1
ATOM 857 C C . ASP A 1 109 ? -8.556 11.365 -12.155 1.00 69.88 109 ASP A C 1
ATOM 859 O O . ASP A 1 109 ? -8.901 11.533 -10.996 1.00 69.88 109 ASP A O 1
ATOM 863 N N . VAL A 1 110 ? -8.852 12.256 -13.114 1.00 64.81 110 VAL A N 1
ATOM 864 C CA . VAL A 1 110 ? -9.704 13.444 -12.902 1.00 64.81 110 VAL A CA 1
ATOM 865 C C . VAL A 1 110 ? -11.194 13.131 -13.081 1.00 64.81 110 VAL A C 1
ATOM 867 O O . VAL A 1 110 ? -12.036 13.810 -12.499 1.00 64.81 110 VAL A O 1
ATOM 870 N N . VAL A 1 111 ? -11.531 12.158 -13.932 1.00 64.06 111 VAL A N 1
ATOM 871 C CA . VAL A 1 111 ? -12.922 11.774 -14.234 1.00 64.06 111 VAL A CA 1
ATOM 872 C C . VAL A 1 111 ? -13.445 10.682 -13.294 1.00 64.06 111 VAL A C 1
ATOM 874 O O . VAL A 1 111 ? -14.654 10.628 -13.069 1.00 64.06 111 VAL A O 1
ATOM 877 N N . GLY A 1 112 ? -12.567 9.804 -12.799 1.00 55.59 112 GLY A N 1
ATOM 878 C CA . GLY A 1 112 ? -12.884 8.795 -11.779 1.00 55.59 112 GLY A CA 1
ATOM 879 C C . GLY A 1 112 ? -12.958 9.385 -10.379 1.00 55.59 112 GLY A C 1
ATOM 880 O O . GLY A 1 112 ? -13.754 8.837 -9.585 1.00 55.59 112 GLY A O 1
#

Secondary structure (DSSP, 8-state):
-HHHHHHHHHHHHHHHSHHHHHHHHHHHHHHHHHHHHHHHHHHHHHHHHHHHHHHHHHHHHHHHHHHHHHHHHH---HHHHHHHHHHHHHHTT-HHHHHHHHHHHHHHHHH-